Protein AF-A0A2V7GEP5-F1 (afdb_monomer_lite)

Foldseek 3Di:
DDPQLVVLLCLQQPAVPGDRDDDPVCNCVSRVVRVVLVVLVVVLVVVVVVPDDPDDDDPVPDPLVPDDPLVVVLVVLVVVLVVQLVVCVVVVSSNSSSVSVSCSSPVRCPPPNVVD

Secondary structure (DSSP, 8-state):
--HHHHHHHHHHH--TT------SS-HHHHHHHHHHHHHHHHHHHHHHHHH--S-PPPGGGS-GGGS-HHHHHHHHHHHHHHHHHHHHHHTT-HHHHHHHHHHHIIIIIIIIITT-

Radius of gyration: 16.79 Å; chains: 1; bounding box: 32×31×46 Å

Sequence (116 aa):
YGADALRWTLIAGSSLGADVILDPADLETTFAPGRNLANKLWNIGRFILSQLPERVPAIEQLDVAALPLADRWILSRLQRTTVDATAQLEQFRLDEAAKVCYEFVWKELADWYVEA

pLDDT: mean 92.45, std 4.92, range [77.69, 98.69]

Structure (mmCIF, N/CA/C/O backbone):
data_AF-A0A2V7GEP5-F1
#
_entry.id   AF-A0A2V7GEP5-F1
#
loop_
_atom_site.group_PDB
_atom_site.id
_atom_site.type_symbol
_atom_site.label_atom_id
_atom_site.label_alt_id
_atom_site.label_comp_id
_atom_site.label_asym_id
_atom_site.label_entity_id
_atom_site.label_seq_id
_atom_site.pdbx_PDB_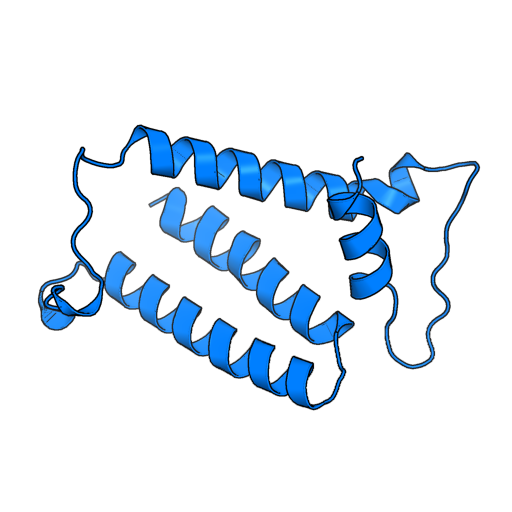ins_code
_atom_site.Cartn_x
_atom_site.Cartn_y
_atom_site.Cartn_z
_atom_site.occupancy
_atom_site.B_iso_or_equiv
_atom_site.auth_seq_id
_atom_site.auth_comp_id
_atom_site.auth_asym_id
_atom_site.auth_atom_id
_atom_site.pdbx_PDB_model_num
ATOM 1 N N . TYR A 1 1 ? 10.457 12.322 -9.202 1.00 78.88 1 TYR A N 1
ATOM 2 C CA . TYR A 1 1 ? 9.842 10.992 -8.995 1.00 78.88 1 TYR A CA 1
ATOM 3 C C . TYR A 1 1 ? 10.402 10.299 -7.757 1.00 78.88 1 TYR A C 1
ATOM 5 O O . TYR A 1 1 ? 9.621 10.023 -6.862 1.00 78.88 1 TYR A O 1
ATOM 13 N N . GLY A 1 2 ? 11.721 10.100 -7.645 1.00 89.06 2 GLY A N 1
ATOM 14 C CA . GLY A 1 2 ? 12.352 9.486 -6.463 1.00 89.06 2 GLY A CA 1
ATOM 15 C C . GLY A 1 2 ? 12.676 8.004 -6.672 1.00 89.06 2 GLY A C 1
ATOM 16 O O . GLY A 1 2 ? 12.185 7.390 -7.619 1.00 89.06 2 GLY A O 1
ATOM 17 N N . ALA A 1 3 ? 13.525 7.439 -5.809 1.00 93.38 3 ALA A N 1
ATOM 18 C CA . ALA A 1 3 ? 13.983 6.054 -5.943 1.00 93.38 3 ALA A CA 1
ATOM 19 C C . ALA A 1 3 ? 12.825 5.045 -5.855 1.00 93.38 3 ALA A C 1
ATOM 21 O O . ALA A 1 3 ? 12.785 4.093 -6.633 1.00 93.38 3 ALA A O 1
ATOM 22 N N . ASP A 1 4 ? 11.849 5.284 -4.977 1.00 93.12 4 ASP A N 1
ATOM 23 C CA . ASP A 1 4 ? 10.683 4.405 -4.833 1.00 93.12 4 ASP A CA 1
ATOM 24 C C . ASP A 1 4 ? 9.775 4.440 -6.062 1.00 93.12 4 ASP A C 1
ATOM 26 O O . ASP A 1 4 ? 9.309 3.396 -6.510 1.00 93.12 4 ASP A O 1
ATOM 30 N N . ALA A 1 5 ? 9.591 5.616 -6.670 1.00 92.12 5 ALA A N 1
ATOM 31 C CA . ALA A 1 5 ? 8.827 5.737 -7.906 1.00 92.12 5 ALA A CA 1
ATOM 32 C C . ALA A 1 5 ? 9.468 4.936 -9.048 1.00 92.12 5 ALA A C 1
ATOM 34 O O . ALA A 1 5 ? 8.761 4.239 -9.772 1.00 92.12 5 ALA A O 1
ATOM 35 N N . LEU A 1 6 ? 10.799 4.989 -9.179 1.00 91.88 6 LEU A N 1
ATOM 36 C CA . LEU A 1 6 ? 11.545 4.179 -10.145 1.00 91.88 6 LEU A CA 1
ATOM 37 C C . LEU A 1 6 ? 11.365 2.680 -9.867 1.00 91.88 6 LEU A C 1
ATOM 39 O O . LEU A 1 6 ? 10.961 1.940 -10.759 1.00 91.88 6 LEU A O 1
ATOM 43 N N . ARG A 1 7 ? 11.628 2.235 -8.631 1.00 93.19 7 ARG A N 1
ATOM 44 C CA . ARG A 1 7 ? 11.526 0.815 -8.248 1.00 93.19 7 ARG A CA 1
ATOM 45 C C . ARG A 1 7 ? 10.130 0.268 -8.491 1.00 93.19 7 ARG A C 1
ATOM 47 O O . ARG A 1 7 ? 9.998 -0.801 -9.076 1.00 93.19 7 ARG A O 1
ATOM 54 N N . TRP A 1 8 ? 9.105 1.003 -8.069 1.00 93.44 8 TRP A N 1
ATOM 55 C CA . TRP A 1 8 ? 7.727 0.582 -8.263 1.00 93.44 8 TRP A CA 1
ATOM 56 C C . TRP A 1 8 ? 7.362 0.519 -9.746 1.00 93.44 8 TRP A C 1
ATOM 58 O O . TRP A 1 8 ? 6.799 -0.479 -10.171 1.00 93.44 8 TRP A O 1
ATOM 68 N N . THR A 1 9 ? 7.738 1.526 -10.541 1.00 91.44 9 THR A N 1
ATOM 69 C CA . THR A 1 9 ? 7.465 1.548 -11.991 1.00 91.44 9 THR A CA 1
ATOM 70 C C . THR A 1 9 ? 8.080 0.338 -12.690 1.00 91.44 9 THR A C 1
ATOM 72 O O . THR A 1 9 ? 7.408 -0.327 -13.472 1.00 91.44 9 THR A O 1
ATOM 75 N N . LEU A 1 10 ? 9.336 0.010 -12.369 1.00 91.44 10 LEU A N 1
ATOM 76 C CA . LEU A 1 10 ? 10.004 -1.162 -12.930 1.00 91.44 10 LEU A CA 1
ATOM 77 C C . LEU A 1 10 ? 9.310 -2.456 -12.507 1.00 91.44 10 LEU A C 1
ATOM 79 O O . LEU A 1 10 ? 9.020 -3.285 -13.358 1.00 91.44 10 LEU A O 1
ATOM 83 N N . ILE A 1 11 ? 9.012 -2.623 -11.216 1.00 92.75 11 ILE A N 1
ATOM 84 C CA . ILE A 1 11 ? 8.366 -3.839 -10.705 1.00 92.75 11 ILE A CA 1
ATOM 85 C C . ILE A 1 11 ? 6.972 -4.019 -11.318 1.00 92.75 11 ILE A C 1
ATOM 87 O O . ILE A 1 11 ? 6.676 -5.086 -11.842 1.00 92.75 11 ILE A O 1
ATOM 91 N N . ALA A 1 12 ? 6.137 -2.980 -11.284 1.00 90.81 12 ALA A N 1
ATOM 92 C CA . ALA A 1 12 ? 4.762 -3.032 -11.773 1.00 90.81 12 ALA A CA 1
ATOM 93 C C . ALA A 1 12 ? 4.675 -3.153 -13.304 1.00 90.81 12 ALA A C 1
ATOM 95 O O . ALA A 1 12 ? 3.699 -3.696 -13.811 1.00 90.81 12 ALA A O 1
ATOM 96 N N . GLY A 1 13 ? 5.677 -2.655 -14.036 1.00 87.00 13 GLY A N 1
ATOM 97 C CA . GLY A 1 13 ? 5.760 -2.777 -15.493 1.00 87.00 13 GLY A CA 1
ATOM 98 C C . GLY A 1 13 ? 6.387 -4.085 -15.988 1.00 87.00 13 GLY A C 1
ATOM 99 O O . GLY A 1 13 ? 6.228 -4.415 -17.159 1.00 87.00 13 GLY A O 1
ATOM 100 N N . SER A 1 14 ? 7.089 -4.834 -15.130 1.00 86.38 14 SER A N 1
ATOM 101 C CA . SER A 1 14 ? 7.835 -6.049 -15.508 1.00 86.38 14 SER A CA 1
ATOM 102 C C . SER A 1 14 ? 6.970 -7.310 -15.482 1.00 86.38 14 SER A C 1
ATOM 104 O O . SER A 1 14 ? 7.340 -8.316 -14.872 1.00 86.38 14 SER A O 1
ATOM 106 N N . SER A 1 15 ? 5.804 -7.275 -16.125 1.00 84.38 15 SER A N 1
ATOM 107 C CA . SER A 1 15 ? 4.994 -8.485 -16.265 1.00 84.38 15 SER A CA 1
ATOM 108 C C . SER A 1 15 ? 5.700 -9.543 -17.110 1.00 84.38 15 SER A C 1
ATOM 110 O O . SER A 1 15 ? 6.490 -9.236 -18.003 1.00 84.38 15 SER A O 1
ATOM 112 N N . LEU A 1 16 ? 5.419 -10.817 -16.825 1.00 78.69 16 LEU A N 1
ATOM 113 C CA . LEU A 1 16 ? 6.055 -11.941 -17.516 1.00 78.69 16 LEU A CA 1
ATOM 114 C C . LEU A 1 16 ? 5.897 -11.830 -19.040 1.00 78.69 16 LEU A C 1
ATOM 116 O O . LEU A 1 16 ? 4.787 -11.896 -19.564 1.00 78.69 16 LEU A O 1
ATOM 120 N N . GLY A 1 17 ? 7.029 -11.710 -19.739 1.00 77.69 17 GLY A N 1
ATOM 121 C CA . GLY A 1 17 ? 7.082 -11.629 -21.201 1.00 77.69 17 GLY A CA 1
ATOM 122 C C . GLY A 1 17 ? 6.768 -10.250 -21.790 1.00 77.69 17 GLY A C 1
ATOM 123 O O . GLY A 1 17 ? 6.671 -10.147 -23.010 1.00 77.69 17 GLY A O 1
ATOM 124 N N . ALA A 1 18 ? 6.612 -9.214 -20.959 1.00 82.88 18 ALA A N 1
ATOM 125 C CA . ALA A 1 18 ? 6.425 -7.836 -21.401 1.00 82.88 18 ALA A CA 1
ATOM 126 C C . ALA A 1 18 ? 7.733 -7.038 -21.309 1.00 82.88 18 ALA A C 1
ATOM 128 O O . ALA A 1 18 ? 8.460 -7.122 -20.317 1.00 82.88 18 ALA A O 1
ATOM 129 N N . ASP A 1 19 ? 8.001 -6.223 -22.329 1.00 83.81 19 ASP A N 1
ATOM 130 C CA . ASP A 1 19 ? 9.076 -5.237 -22.281 1.00 83.81 19 ASP A CA 1
ATOM 131 C C . ASP A 1 19 ? 8.632 -4.018 -21.466 1.00 83.81 19 ASP A C 1
ATOM 133 O O . ASP A 1 19 ? 7.559 -3.450 -21.693 1.00 83.81 19 ASP A O 1
ATOM 137 N N . VAL A 1 20 ? 9.483 -3.573 -20.539 1.00 83.62 20 VAL A N 1
ATOM 138 C CA . VAL A 1 20 ? 9.266 -2.314 -19.820 1.00 83.62 20 VAL A CA 1
ATOM 139 C C . VAL A 1 20 ? 9.690 -1.162 -20.721 1.00 83.62 20 VAL A C 1
ATOM 141 O O . VAL A 1 20 ? 10.880 -0.939 -20.950 1.00 83.62 20 VAL A O 1
ATOM 144 N N . ILE A 1 21 ? 8.716 -0.405 -21.217 1.00 81.62 21 ILE A N 1
ATOM 145 C CA . ILE A 1 21 ? 8.983 0.791 -22.015 1.00 81.62 21 ILE A CA 1
ATOM 146 C C . ILE A 1 21 ? 9.308 1.941 -21.064 1.00 81.62 21 ILE A C 1
ATOM 148 O O . ILE A 1 21 ? 8.444 2.430 -20.338 1.00 81.62 21 ILE A O 1
ATOM 152 N N . LEU A 1 22 ? 10.568 2.368 -21.077 1.00 86.06 22 LEU A N 1
ATOM 153 C CA . LEU A 1 22 ? 11.024 3.576 -20.399 1.00 86.06 22 LEU A CA 1
ATOM 154 C C . LEU A 1 22 ? 11.339 4.614 -21.466 1.00 86.06 22 LEU A C 1
ATOM 156 O O . LEU A 1 22 ? 12.268 4.418 -22.251 1.00 86.06 22 LEU A O 1
ATOM 160 N N . ASP A 1 23 ? 10.582 5.707 -21.490 1.00 87.50 23 ASP A N 1
ATOM 161 C CA . ASP A 1 23 ? 10.863 6.816 -22.391 1.00 87.50 23 ASP A CA 1
ATOM 162 C C . ASP A 1 23 ? 11.735 7.857 -21.664 1.00 87.50 23 ASP A C 1
ATOM 164 O O . ASP A 1 23 ? 11.245 8.568 -20.782 1.00 87.50 23 ASP A O 1
ATOM 168 N N . PRO A 1 24 ? 13.036 7.975 -21.995 1.00 83.50 24 PRO A N 1
ATOM 169 C CA . PRO A 1 24 ? 13.894 8.988 -21.391 1.00 83.50 24 PRO A CA 1
ATOM 170 C C . PRO A 1 24 ? 13.535 10.414 -21.837 1.00 83.50 24 PRO A C 1
ATOM 172 O O . PRO A 1 24 ? 13.935 11.366 -21.166 1.00 83.50 24 PRO A O 1
ATOM 175 N N . ALA A 1 25 ? 12.811 10.574 -22.950 1.00 90.50 25 ALA A N 1
ATOM 176 C CA . ALA A 1 25 ? 12.298 11.859 -23.413 1.00 90.50 25 ALA A CA 1
ATOM 177 C C . ALA A 1 25 ? 10.964 12.230 -22.739 1.00 90.50 25 ALA A C 1
ATOM 179 O O . ALA A 1 25 ? 10.647 13.417 -22.659 1.00 90.50 25 ALA A O 1
ATOM 180 N N . ASP A 1 26 ? 10.234 11.249 -22.195 1.00 89.12 26 ASP A N 1
ATOM 181 C CA . ASP A 1 26 ? 9.002 11.447 -21.425 1.00 89.12 26 ASP A CA 1
ATOM 182 C C . ASP A 1 26 ? 9.048 10.731 -20.063 1.00 89.12 26 ASP A C 1
ATOM 184 O O . ASP A 1 26 ? 8.427 9.692 -19.796 1.00 89.12 26 ASP A O 1
ATOM 188 N N . LEU A 1 27 ? 9.806 11.347 -19.154 1.00 87.69 27 LEU A N 1
ATOM 189 C CA . LEU A 1 27 ? 9.931 10.887 -17.774 1.00 87.69 27 LEU A CA 1
ATOM 190 C C . LEU A 1 27 ? 8.616 11.017 -16.989 1.00 87.69 27 LEU A C 1
ATOM 192 O O . LEU A 1 27 ? 8.434 10.290 -16.010 1.00 87.69 27 LEU A O 1
ATOM 196 N N . GLU A 1 28 ? 7.710 11.919 -17.387 1.00 88.56 28 GLU A N 1
ATOM 197 C CA . GLU A 1 28 ? 6.436 12.086 -16.684 1.00 88.56 28 GLU A CA 1
ATOM 198 C C . GLU A 1 28 ? 5.534 10.896 -16.954 1.00 88.56 28 GLU A C 1
ATOM 200 O O . GLU A 1 28 ? 5.119 10.250 -15.997 1.00 88.56 28 GLU A O 1
ATOM 205 N N . THR A 1 29 ? 5.311 10.529 -18.215 1.00 86.31 29 THR A N 1
ATOM 206 C CA . THR A 1 29 ? 4.523 9.331 -18.540 1.00 86.31 29 THR A CA 1
ATOM 207 C C . THR A 1 29 ? 5.143 8.080 -17.922 1.00 86.31 29 THR A C 1
ATOM 209 O O . THR A 1 29 ? 4.433 7.271 -17.323 1.00 86.31 29 THR A O 1
ATOM 212 N N . THR A 1 30 ? 6.473 7.961 -17.983 1.00 87.69 30 THR A N 1
ATOM 213 C CA . THR A 1 30 ? 7.192 6.794 -17.461 1.00 87.69 30 THR A CA 1
ATOM 214 C C . THR A 1 30 ? 7.048 6.652 -15.941 1.00 87.69 30 THR A C 1
ATOM 216 O O . THR A 1 30 ? 6.735 5.571 -15.451 1.00 87.69 30 THR A O 1
ATOM 219 N N . PHE A 1 31 ? 7.256 7.721 -15.164 1.00 91.62 31 PHE A N 1
ATOM 220 C CA . PHE A 1 31 ? 7.396 7.621 -13.703 1.00 91.62 31 PHE A CA 1
ATOM 221 C C . PHE A 1 31 ? 6.246 8.238 -12.894 1.00 91.62 31 PHE A C 1
ATOM 223 O O . PHE A 1 31 ? 6.242 8.122 -11.659 1.00 91.62 31 PHE A O 1
ATOM 230 N N . ALA A 1 32 ? 5.263 8.882 -13.536 1.00 90.75 32 ALA A N 1
ATOM 231 C CA . ALA A 1 32 ? 4.077 9.408 -12.858 1.00 90.75 32 ALA A CA 1
ATOM 232 C C . ALA A 1 32 ? 3.329 8.341 -12.047 1.00 90.75 32 ALA A C 1
ATOM 234 O O . ALA A 1 32 ? 2.982 8.649 -10.906 1.00 90.75 32 ALA A O 1
ATOM 235 N N . PRO A 1 33 ? 3.125 7.098 -12.531 1.00 89.50 33 PRO A N 1
ATOM 236 C CA . PRO A 1 33 ? 2.443 6.067 -11.751 1.00 89.50 33 PRO A CA 1
ATOM 237 C C . PRO A 1 33 ? 3.110 5.801 -10.392 1.00 89.50 33 PRO A C 1
ATOM 239 O O . PRO A 1 33 ? 2.465 5.926 -9.347 1.00 89.50 33 PRO A O 1
ATOM 242 N N . GLY A 1 34 ? 4.425 5.547 -10.383 1.00 92.88 34 GLY A N 1
ATOM 243 C CA . GLY A 1 34 ? 5.180 5.315 -9.149 1.00 92.88 34 GLY A CA 1
ATOM 244 C C . GLY A 1 34 ? 5.229 6.543 -8.235 1.00 92.88 34 GLY A C 1
ATOM 245 O O . GLY A 1 34 ? 5.073 6.419 -7.020 1.00 92.88 34 GLY A O 1
ATOM 246 N N . ARG A 1 35 ? 5.382 7.749 -8.802 1.00 94.81 35 ARG A N 1
ATOM 247 C CA . ARG A 1 35 ? 5.338 9.007 -8.033 1.00 94.81 35 ARG A CA 1
ATOM 248 C C . ARG A 1 35 ? 3.972 9.219 -7.386 1.00 94.81 35 ARG A C 1
ATOM 250 O O . ARG A 1 35 ? 3.906 9.633 -6.232 1.00 94.81 35 ARG A O 1
ATOM 257 N N . ASN A 1 36 ? 2.892 8.962 -8.118 1.00 93.94 36 ASN A N 1
ATOM 258 C CA . ASN A 1 36 ? 1.531 9.141 -7.626 1.00 93.94 36 ASN A CA 1
ATOM 259 C C . ASN A 1 36 ? 1.233 8.178 -6.475 1.00 93.94 36 ASN A C 1
ATOM 261 O O . ASN A 1 36 ? 0.670 8.614 -5.473 1.00 93.94 36 ASN A O 1
ATOM 265 N N . LEU A 1 37 ? 1.673 6.918 -6.567 1.00 94.12 37 LEU A N 1
ATOM 266 C CA . LEU A 1 37 ? 1.569 5.974 -5.453 1.00 94.12 37 LEU A CA 1
ATOM 267 C C . LEU A 1 37 ? 2.358 6.445 -4.227 1.00 94.12 37 LEU A C 1
ATOM 269 O O . LEU A 1 37 ? 1.797 6.499 -3.134 1.00 94.12 37 LEU A O 1
ATOM 273 N N . ALA A 1 38 ? 3.627 6.827 -4.398 1.00 94.88 38 ALA A N 1
ATOM 274 C CA . ALA A 1 38 ? 4.453 7.313 -3.293 1.00 94.88 38 ALA A CA 1
ATOM 275 C C . ALA A 1 38 ? 3.817 8.534 -2.603 1.00 94.88 38 ALA A C 1
ATOM 277 O O . ALA A 1 38 ? 3.722 8.584 -1.377 1.00 94.88 38 ALA A O 1
ATOM 278 N N . ASN A 1 39 ? 3.296 9.481 -3.389 1.00 95.38 39 ASN A N 1
ATOM 279 C CA . ASN A 1 39 ? 2.576 10.643 -2.870 1.00 95.38 39 ASN A CA 1
ATOM 280 C C . ASN A 1 39 ? 1.285 10.251 -2.133 1.00 95.38 39 ASN A C 1
ATOM 282 O O . ASN A 1 39 ? 0.997 10.808 -1.075 1.00 95.38 39 ASN A O 1
ATOM 286 N N . LYS A 1 40 ? 0.504 9.299 -2.663 1.00 95.19 40 LYS A N 1
ATOM 287 C CA . LYS A 1 40 ? -0.731 8.813 -2.024 1.00 95.19 40 LYS A CA 1
ATOM 288 C C . LYS A 1 40 ? -0.421 8.167 -0.668 1.00 95.19 40 LYS A C 1
ATOM 290 O O . LYS A 1 40 ? -1.063 8.519 0.317 1.00 95.19 40 LYS A O 1
ATOM 295 N N . LEU A 1 41 ? 0.604 7.314 -0.596 1.00 96.00 41 LEU A N 1
ATOM 296 C CA . LEU A 1 41 ? 1.074 6.710 0.657 1.00 96.00 41 LEU A CA 1
ATOM 297 C C . LEU A 1 41 ? 1.549 7.763 1.661 1.00 96.00 41 LEU A C 1
ATOM 299 O O . LEU A 1 41 ? 1.192 7.690 2.834 1.00 96.00 41 LEU A O 1
ATOM 303 N N . TRP A 1 42 ? 2.304 8.766 1.205 1.00 96.00 42 TRP A N 1
ATOM 304 C CA . TRP A 1 42 ? 2.748 9.860 2.067 1.00 96.00 42 TRP A CA 1
ATOM 305 C C . TRP A 1 42 ? 1.568 10.656 2.637 1.00 96.00 42 TRP A C 1
ATOM 307 O O . TRP A 1 42 ? 1.543 10.930 3.834 1.00 96.00 42 TRP A O 1
ATOM 317 N N . ASN A 1 43 ? 0.566 10.977 1.812 1.00 95.44 43 ASN A N 1
ATOM 318 C CA . ASN A 1 43 ? -0.636 11.689 2.252 1.00 95.44 43 ASN A CA 1
ATOM 319 C C . ASN A 1 43 ? -1.435 10.882 3.288 1.00 95.44 43 ASN A C 1
ATOM 321 O O . ASN A 1 43 ? -1.792 11.430 4.330 1.00 95.44 43 ASN A O 1
ATOM 325 N N . ILE A 1 44 ? -1.670 9.588 3.033 1.00 95.88 44 ILE A N 1
ATOM 326 C CA . ILE A 1 44 ? -2.372 8.69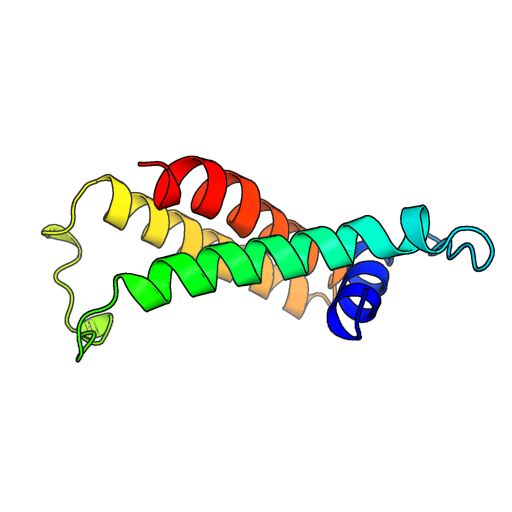1 3.967 1.00 95.88 44 ILE A CA 1
ATOM 327 C C . ILE A 1 44 ? -1.594 8.579 5.280 1.00 95.88 44 ILE A C 1
ATOM 329 O O . ILE A 1 44 ? -2.152 8.800 6.352 1.00 95.88 44 ILE A O 1
ATOM 333 N N . GLY A 1 45 ? -0.293 8.287 5.205 1.00 95.19 45 GLY A N 1
ATOM 334 C CA . GLY A 1 45 ? 0.558 8.145 6.383 1.00 95.19 45 GLY A CA 1
ATOM 335 C C . GLY A 1 45 ? 0.598 9.424 7.212 1.00 95.19 45 GLY A C 1
ATOM 336 O O . GLY A 1 45 ? 0.414 9.377 8.424 1.00 95.19 45 GLY A O 1
ATOM 337 N N . ARG A 1 46 ? 0.753 10.586 6.569 1.00 96.25 46 ARG A N 1
ATOM 338 C CA . ARG A 1 46 ? 0.707 11.890 7.241 1.00 96.25 46 ARG A CA 1
ATOM 339 C C . ARG A 1 46 ? -0.626 12.122 7.952 1.00 96.25 46 ARG A C 1
ATOM 341 O O . ARG A 1 46 ? -0.616 12.598 9.085 1.00 96.25 46 ARG A O 1
ATOM 348 N N . PHE A 1 47 ? -1.744 11.811 7.296 1.00 94.69 47 PHE A N 1
ATOM 349 C CA . PHE A 1 47 ? -3.072 11.938 7.890 1.00 94.69 47 PHE A CA 1
ATOM 350 C C . PHE A 1 47 ? -3.204 11.050 9.130 1.00 94.69 47 PHE A C 1
ATOM 352 O O . PHE A 1 47 ? -3.474 11.573 10.208 1.00 94.69 47 PHE A O 1
ATOM 359 N N . ILE A 1 48 ? -2.903 9.753 9.014 1.00 93.00 48 ILE A N 1
ATOM 360 C CA . ILE A 1 48 ? -2.991 8.803 10.132 1.00 93.00 48 ILE A CA 1
ATOM 361 C C . ILE A 1 48 ? -2.096 9.255 11.287 1.00 93.00 48 ILE A C 1
ATOM 363 O O . ILE A 1 48 ? -2.577 9.407 12.404 1.00 93.00 48 ILE A O 1
ATOM 367 N N . LEU A 1 49 ? -0.818 9.545 11.016 1.00 92.94 49 LEU A N 1
ATOM 368 C CA . LEU A 1 49 ? 0.147 9.966 12.037 1.00 92.94 49 LEU A CA 1
ATOM 369 C C . LEU A 1 49 ? -0.294 11.231 12.785 1.00 92.94 49 LEU A C 1
ATOM 371 O O . LEU A 1 49 ? 0.009 11.360 13.965 1.00 92.94 49 LEU A O 1
ATOM 375 N N . SER A 1 50 ? -1.018 12.149 12.133 1.00 94.06 50 SER A N 1
ATOM 376 C CA . SER A 1 50 ? -1.550 13.349 12.798 1.00 94.06 50 SER A CA 1
ATOM 377 C C . SER A 1 50 ? -2.712 13.080 13.757 1.00 94.06 50 SER A C 1
ATOM 379 O O . SER A 1 50 ? -2.994 13.923 14.604 1.00 94.06 50 SER A O 1
ATOM 381 N N . GLN A 1 51 ? -3.370 11.927 13.625 1.00 92.00 51 GLN A N 1
ATOM 382 C CA . GLN A 1 51 ? -4.512 11.513 14.444 1.00 92.00 51 GLN A CA 1
ATOM 383 C C . GLN A 1 51 ? -4.120 10.507 15.535 1.00 92.00 51 GLN A C 1
ATOM 385 O O . GLN A 1 51 ? -4.938 10.188 16.398 1.00 92.00 51 GLN A O 1
ATOM 390 N N . LEU A 1 52 ? -2.894 9.970 15.500 1.00 90.38 52 LEU A N 1
ATOM 391 C CA . LEU A 1 52 ? -2.490 8.938 16.447 1.00 90.38 52 LEU A CA 1
ATOM 392 C C . LEU A 1 52 ? -2.348 9.501 17.871 1.00 90.38 52 LEU A C 1
ATOM 394 O O . LEU A 1 52 ? -1.759 10.568 18.065 1.00 90.38 52 LEU A O 1
ATOM 398 N N . PRO A 1 53 ? -2.817 8.758 18.887 1.00 90.81 53 PRO A N 1
ATOM 399 C CA . PRO A 1 53 ? -2.498 9.059 20.275 1.00 90.81 53 PRO A CA 1
ATOM 400 C C . PRO A 1 53 ? -1.007 8.819 20.555 1.00 90.81 53 PRO A C 1
ATOM 402 O O . PRO A 1 53 ? -0.321 8.108 19.821 1.00 90.81 53 PRO A O 1
ATOM 405 N N . GLU A 1 54 ? -0.514 9.342 21.681 1.00 89.62 54 GLU A N 1
ATOM 406 C CA . GLU A 1 54 ? 0.881 9.165 22.123 1.00 89.62 54 GLU A CA 1
ATOM 407 C C . GLU A 1 54 ? 1.292 7.684 22.239 1.00 89.62 54 GLU A C 1
ATOM 409 O O . GLU A 1 54 ? 2.460 7.334 22.071 1.00 89.62 54 GLU A O 1
ATOM 414 N N . ARG A 1 55 ? 0.327 6.792 22.504 1.00 88.38 55 ARG A N 1
ATOM 415 C CA . ARG A 1 55 ? 0.529 5.341 22.527 1.00 88.38 55 ARG A CA 1
ATOM 416 C C . ARG A 1 55 ? -0.556 4.630 21.742 1.00 88.38 55 ARG A C 1
ATOM 418 O O . ARG A 1 55 ? -1.736 4.752 22.062 1.00 88.38 55 ARG A O 1
ATOM 425 N N . VAL A 1 56 ? -0.129 3.830 20.773 1.00 88.06 56 VAL A N 1
ATOM 426 C CA . VAL A 1 56 ? -0.994 2.933 20.008 1.00 88.06 56 VAL A CA 1
ATOM 427 C C . VAL A 1 56 ? -0.861 1.526 20.600 1.00 88.06 56 VAL A C 1
ATOM 429 O O . VAL A 1 56 ? 0.266 1.034 20.704 1.00 88.06 56 VAL A O 1
ATOM 432 N N . PRO A 1 57 ? -1.961 0.887 21.040 1.00 87.19 57 PRO A N 1
ATOM 433 C CA . PRO A 1 57 ? -1.916 -0.484 21.534 1.00 87.19 57 PRO A CA 1
ATOM 434 C C . PRO A 1 57 ? -1.507 -1.449 20.418 1.00 87.19 57 PRO A C 1
ATOM 436 O O . PRO A 1 57 ? -1.764 -1.206 19.238 1.00 87.19 57 PRO A O 1
ATOM 439 N N . ALA A 1 58 ? -0.868 -2.553 20.799 1.00 87.75 58 ALA A N 1
ATOM 440 C CA . ALA A 1 58 ? -0.515 -3.597 19.845 1.00 87.75 58 ALA A CA 1
ATOM 441 C C . ALA A 1 58 ? -1.787 -4.282 19.315 1.00 87.75 58 ALA A C 1
ATOM 443 O O . ALA A 1 58 ? -2.794 -4.353 20.023 1.00 87.75 58 ALA A O 1
ATOM 444 N N . ILE A 1 59 ? -1.754 -4.796 18.083 1.00 83.88 59 ILE A N 1
ATOM 445 C CA . ILE A 1 59 ? -2.945 -5.374 17.440 1.00 83.88 59 ILE A CA 1
ATOM 446 C C . ILE A 1 59 ? -3.492 -6.579 18.222 1.00 83.88 59 ILE A C 1
ATOM 448 O O . ILE A 1 59 ? -4.698 -6.790 18.275 1.00 83.88 59 ILE A O 1
ATOM 452 N N . GLU A 1 60 ? -2.618 -7.317 18.910 1.00 87.44 60 GLU A N 1
ATOM 453 C CA . GLU A 1 60 ? -2.951 -8.472 19.751 1.00 87.44 60 GLU A CA 1
ATOM 454 C C . GLU A 1 60 ? -3.728 -8.086 21.017 1.00 87.44 60 GLU A C 1
ATOM 456 O O . GLU A 1 60 ? -4.322 -8.942 21.668 1.00 87.44 60 GLU A O 1
ATOM 461 N N . GLN A 1 61 ? -3.710 -6.803 21.386 1.00 89.31 61 GLN A N 1
ATOM 462 C CA . GLN A 1 61 ? -4.439 -6.261 22.532 1.00 89.31 61 GLN A CA 1
ATOM 463 C C . GLN A 1 61 ? -5.840 -5.773 22.144 1.00 89.31 61 GLN A C 1
ATOM 465 O O . GLN A 1 61 ? -6.611 -5.382 23.021 1.00 89.31 61 GLN A O 1
ATOM 470 N N . LEU A 1 62 ? -6.171 -5.764 20.849 1.00 88.56 62 LEU A N 1
ATOM 471 C CA . LEU A 1 62 ? -7.472 -5.329 20.363 1.00 88.56 62 LEU A CA 1
ATOM 472 C C . LEU A 1 62 ? -8.495 -6.458 20.490 1.00 88.56 62 LEU A C 1
ATOM 474 O O . LEU A 1 62 ? -8.304 -7.558 19.974 1.00 88.56 62 LEU A O 1
ATOM 478 N N . ASP A 1 63 ? -9.636 -6.154 21.107 1.00 92.00 63 ASP A N 1
ATOM 479 C CA . ASP A 1 63 ? -10.823 -6.992 20.972 1.00 92.00 63 ASP A CA 1
ATOM 480 C C . ASP A 1 63 ? -11.472 -6.723 19.609 1.00 92.00 63 ASP A C 1
ATOM 482 O O . ASP A 1 63 ? -12.274 -5.803 19.439 1.00 92.00 63 ASP A O 1
ATOM 486 N N . VAL A 1 64 ? -11.107 -7.541 18.620 1.00 88.31 64 VAL A N 1
ATOM 487 C CA . VAL A 1 64 ? -11.610 -7.425 17.244 1.00 88.31 64 VAL A CA 1
ATOM 488 C C . VAL A 1 64 ? -13.139 -7.503 17.190 1.00 88.31 64 VAL A C 1
ATOM 490 O O . VAL A 1 64 ? -13.748 -6.881 16.319 1.00 88.31 64 VAL A O 1
ATOM 493 N N . ALA A 1 65 ? -13.791 -8.225 18.108 1.00 89.31 65 ALA A N 1
ATOM 494 C CA . ALA A 1 65 ? -15.249 -8.337 18.115 1.00 89.31 65 ALA A CA 1
ATOM 495 C C . ALA A 1 65 ? -15.928 -7.016 18.511 1.00 89.31 65 ALA A C 1
ATOM 497 O O . ALA A 1 65 ? -17.009 -6.717 17.994 1.00 89.31 65 ALA A O 1
ATOM 498 N N . ALA A 1 66 ? -15.271 -6.227 19.365 1.00 94.19 66 ALA A N 1
ATOM 499 C CA . ALA A 1 66 ? -15.739 -4.927 19.834 1.00 94.19 66 ALA A CA 1
ATOM 500 C C . ALA A 1 66 ? -15.475 -3.777 18.844 1.00 94.19 66 ALA A C 1
ATOM 502 O O . ALA A 1 66 ? -16.007 -2.681 19.032 1.00 94.19 66 ALA A O 1
ATOM 503 N N . LEU A 1 67 ? -14.685 -4.004 17.789 1.00 93.19 67 LEU A N 1
ATOM 504 C CA . LEU A 1 67 ? -14.391 -2.979 16.791 1.00 93.19 67 LEU A CA 1
ATOM 505 C C . LEU A 1 67 ? -15.625 -2.625 15.929 1.00 93.19 67 LEU A C 1
ATOM 507 O O . LEU A 1 67 ? -16.432 -3.506 15.595 1.00 93.19 67 LEU A O 1
ATOM 511 N N . PRO A 1 68 ? -15.749 -1.355 15.496 1.00 94.81 68 PRO A N 1
ATOM 512 C CA . PRO A 1 68 ? -16.696 -0.933 14.469 1.00 94.81 68 PRO A CA 1
ATOM 513 C C . PRO A 1 68 ? -16.647 -1.804 13.209 1.00 94.81 68 PRO A C 1
ATOM 515 O O . PRO A 1 68 ? -15.634 -2.417 12.870 1.00 94.81 68 PRO A O 1
ATOM 518 N N . LEU A 1 69 ? -17.755 -1.837 12.460 1.00 95.25 69 LEU A N 1
ATOM 519 C CA . LEU A 1 69 ? -17.836 -2.633 11.232 1.00 95.25 69 LEU A CA 1
ATOM 520 C C . LEU A 1 69 ? -16.749 -2.254 10.214 1.00 95.25 69 LEU A C 1
ATOM 522 O O . LEU A 1 69 ? -16.151 -3.159 9.638 1.00 95.25 69 LEU A O 1
ATOM 526 N N . ALA A 1 70 ? -16.486 -0.956 10.027 1.00 95.56 70 ALA A N 1
ATOM 527 C CA . ALA A 1 70 ? -15.466 -0.459 9.103 1.00 95.56 70 ALA A CA 1
ATOM 528 C C . ALA A 1 70 ? -14.059 -0.961 9.473 1.00 95.56 70 ALA A C 1
ATOM 530 O O . ALA A 1 70 ? -13.339 -1.459 8.611 1.00 95.56 70 ALA A O 1
ATOM 531 N N . ASP A 1 71 ? -13.711 -0.933 10.760 1.00 94.00 71 ASP A N 1
ATOM 532 C CA . ASP A 1 71 ? -12.409 -1.382 11.267 1.00 94.00 71 ASP A CA 1
ATOM 533 C C . ASP A 1 71 ? -12.218 -2.891 11.077 1.00 94.00 71 ASP A C 1
ATOM 535 O O . ASP A 1 71 ? -11.192 -3.357 10.581 1.00 94.00 71 ASP A O 1
ATOM 539 N N . ARG A 1 72 ? -13.246 -3.685 11.399 1.00 94.88 72 ARG A N 1
ATOM 540 C CA . ARG A 1 72 ? -13.213 -5.138 11.155 1.00 94.88 72 ARG A CA 1
ATOM 541 C C . ARG A 1 72 ? -13.108 -5.453 9.667 1.00 94.88 72 ARG A C 1
ATOM 543 O O . ARG A 1 72 ? -12.413 -6.393 9.280 1.00 94.88 72 ARG A O 1
ATOM 550 N N . TRP A 1 73 ? -13.799 -4.675 8.837 1.00 96.25 73 TRP A N 1
ATOM 551 C CA . TRP A 1 73 ? -13.759 -4.820 7.391 1.00 96.25 73 TRP A CA 1
ATOM 552 C C . TRP A 1 73 ? -12.358 -4.537 6.844 1.00 96.25 73 TRP A C 1
ATOM 554 O O . TRP A 1 73 ? -11.805 -5.418 6.186 1.00 96.25 73 TRP A O 1
ATOM 564 N N . ILE A 1 74 ? -11.735 -3.396 7.163 1.00 96.25 74 ILE A N 1
ATOM 565 C CA . ILE A 1 74 ? -10.408 -3.069 6.617 1.00 96.25 74 ILE A CA 1
ATOM 566 C C . ILE A 1 74 ? -9.339 -4.064 7.081 1.00 96.25 74 ILE A C 1
ATOM 568 O O . ILE A 1 74 ? -8.489 -4.451 6.281 1.00 96.25 74 ILE A O 1
ATOM 572 N N . LEU A 1 75 ? -9.419 -4.562 8.323 1.00 94.81 75 LEU A N 1
ATOM 573 C CA . LEU A 1 75 ? -8.525 -5.613 8.822 1.00 94.81 75 LEU A CA 1
ATOM 574 C C . LEU A 1 75 ? -8.699 -6.921 8.039 1.00 94.81 75 LEU A C 1
ATOM 576 O O . LEU A 1 75 ? -7.716 -7.565 7.674 1.00 94.81 75 LEU A O 1
ATOM 580 N N . SER A 1 76 ? -9.941 -7.295 7.716 1.00 95.75 76 SER A N 1
ATOM 581 C CA . SER A 1 76 ? -10.221 -8.456 6.865 1.00 95.75 76 SER A CA 1
ATOM 582 C C . SER A 1 76 ? -9.666 -8.278 5.447 1.00 95.75 76 SER A C 1
ATOM 584 O O . SER A 1 76 ? -9.053 -9.206 4.908 1.00 95.75 76 SER A O 1
ATOM 586 N N . ARG A 1 77 ? -9.828 -7.088 4.849 1.00 97.94 77 ARG A N 1
ATOM 587 C CA . ARG A 1 77 ? -9.262 -6.764 3.529 1.00 97.94 77 ARG A CA 1
ATOM 588 C C . ARG A 1 77 ? -7.737 -6.812 3.559 1.00 97.94 77 ARG A C 1
ATOM 590 O O . ARG A 1 77 ? -7.153 -7.461 2.700 1.00 97.94 77 ARG A O 1
ATOM 597 N N . LEU A 1 78 ? -7.106 -6.228 4.579 1.00 97.38 78 LEU A N 1
ATOM 598 C CA . LEU A 1 78 ? -5.653 -6.248 4.762 1.00 97.38 78 LEU A CA 1
ATOM 599 C C . LEU A 1 78 ? -5.110 -7.675 4.881 1.00 97.38 78 LEU A C 1
ATOM 601 O O . LEU A 1 78 ? -4.114 -8.007 4.236 1.00 97.38 78 LEU A O 1
ATOM 605 N N . GLN A 1 79 ? -5.771 -8.535 5.662 1.00 97.19 79 GLN A N 1
ATOM 606 C CA . GLN A 1 79 ? -5.358 -9.931 5.800 1.00 97.19 79 GLN A CA 1
ATOM 607 C C . GLN A 1 79 ? -5.419 -10.665 4.457 1.00 97.19 79 GLN A C 1
ATOM 609 O O . GLN A 1 79 ? -4.495 -11.402 4.114 1.00 97.19 79 GLN A O 1
ATOM 614 N N . ARG A 1 80 ? -6.478 -10.441 3.671 1.00 98.31 80 ARG A N 1
ATOM 615 C CA . ARG A 1 80 ? -6.600 -11.033 2.335 1.00 98.31 80 ARG A CA 1
ATOM 616 C C . ARG A 1 80 ? -5.518 -10.524 1.384 1.00 98.31 80 ARG A C 1
ATOM 618 O O . ARG A 1 80 ? -4.847 -11.340 0.765 1.00 98.31 80 ARG A O 1
ATOM 625 N N . THR A 1 81 ? -5.290 -9.212 1.343 1.00 98.50 81 THR A N 1
ATOM 626 C CA . THR A 1 81 ? -4.204 -8.597 0.565 1.00 98.50 81 THR A CA 1
ATOM 627 C C . THR A 1 81 ? -2.847 -9.180 0.945 1.00 98.50 81 THR A C 1
ATOM 629 O O . THR A 1 81 ? -2.040 -9.456 0.066 1.00 98.50 81 THR A O 1
ATOM 632 N N . THR A 1 82 ? -2.598 -9.400 2.239 1.00 98.44 82 THR A N 1
ATOM 633 C CA . THR A 1 82 ? -1.341 -9.982 2.731 1.00 98.44 82 THR A CA 1
ATOM 634 C C . THR A 1 82 ? -1.149 -11.394 2.191 1.00 98.44 82 THR A C 1
ATOM 636 O O . THR A 1 82 ? -0.109 -11.680 1.610 1.00 98.44 82 THR A O 1
ATOM 639 N N . VAL A 1 83 ? -2.162 -12.257 2.320 1.00 98.69 83 VAL A N 1
ATOM 640 C CA . VAL A 1 83 ? -2.117 -13.631 1.792 1.00 98.69 83 VAL A CA 1
ATOM 641 C C . VAL A 1 83 ? -1.896 -13.633 0.278 1.00 98.69 83 VAL A C 1
ATOM 643 O O . VAL A 1 83 ? -1.014 -14.340 -0.211 1.00 98.69 83 VAL A O 1
ATOM 646 N N . ASP A 1 84 ? -2.654 -12.815 -0.453 1.00 98.50 84 ASP A N 1
ATOM 647 C CA . ASP A 1 84 ? -2.586 -12.755 -1.912 1.00 98.50 84 ASP A CA 1
ATOM 648 C C . ASP A 1 84 ? -1.215 -12.232 -2.380 1.00 98.50 84 ASP A C 1
ATOM 650 O O . ASP A 1 84 ? -0.580 -12.847 -3.236 1.00 98.50 84 ASP A O 1
ATOM 654 N N . ALA A 1 85 ? -0.706 -11.150 -1.781 1.00 98.44 85 ALA A N 1
ATOM 655 C CA . ALA A 1 85 ? 0.609 -10.599 -2.100 1.00 98.44 85 ALA A CA 1
ATOM 656 C C . ALA A 1 85 ? 1.741 -11.579 -1.759 1.00 98.44 85 ALA A C 1
ATOM 658 O O . ALA A 1 85 ? 2.647 -11.762 -2.571 1.00 98.44 85 ALA A O 1
ATOM 659 N N . THR A 1 86 ? 1.682 -12.253 -0.604 1.00 98.69 86 THR A N 1
ATOM 660 C CA . THR A 1 86 ? 2.660 -13.284 -0.229 1.00 98.69 86 THR A CA 1
ATOM 661 C C . THR A 1 86 ? 2.693 -14.412 -1.257 1.00 98.69 86 THR A C 1
ATOM 663 O O . THR A 1 86 ? 3.775 -14.758 -1.725 1.00 98.69 86 THR A O 1
ATOM 666 N N . ALA A 1 87 ? 1.536 -14.922 -1.687 1.00 98.50 87 ALA A N 1
ATOM 667 C CA . ALA A 1 87 ? 1.471 -15.990 -2.684 1.00 98.50 87 ALA A C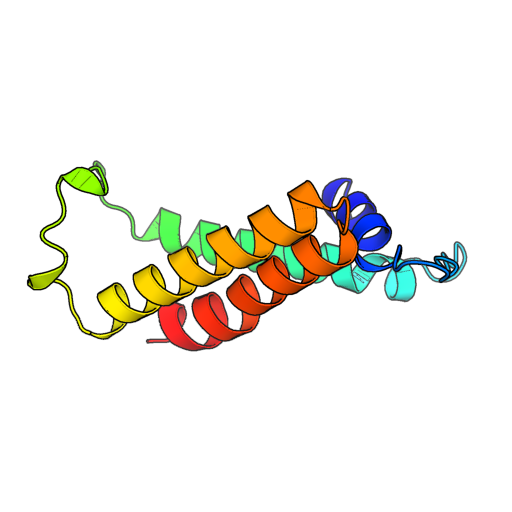A 1
ATOM 668 C C . ALA A 1 87 ? 2.087 -15.585 -4.039 1.00 98.50 87 ALA A C 1
ATOM 670 O O . ALA A 1 87 ? 2.710 -16.416 -4.705 1.00 98.50 87 ALA A O 1
ATOM 671 N N . GLN A 1 88 ? 1.941 -14.318 -4.450 1.00 97.88 88 GLN A N 1
ATOM 672 C CA . GLN A 1 88 ? 2.596 -13.799 -5.657 1.00 97.88 88 GLN A CA 1
ATOM 673 C C . GLN A 1 88 ? 4.112 -13.662 -5.470 1.00 97.88 88 GLN A C 1
ATOM 675 O O . GLN A 1 88 ? 4.884 -14.044 -6.352 1.00 97.88 88 GLN A O 1
ATOM 680 N N . LEU A 1 89 ? 4.556 -13.170 -4.309 1.00 97.56 89 LEU A N 1
ATOM 681 C CA . LEU A 1 89 ? 5.978 -13.047 -3.983 1.00 97.56 89 LEU A CA 1
ATOM 682 C C . LEU A 1 89 ? 6.685 -14.410 -3.951 1.00 97.56 89 LEU A C 1
ATOM 684 O O . LEU A 1 89 ? 7.780 -14.526 -4.496 1.00 97.56 89 LEU A O 1
ATOM 688 N N . GLU A 1 90 ? 6.056 -15.446 -3.391 1.00 98.31 90 GLU A N 1
ATOM 689 C CA . GLU A 1 90 ? 6.585 -16.823 -3.371 1.00 98.31 90 GLU A CA 1
ATOM 690 C C . GLU A 1 90 ? 6.783 -17.407 -4.778 1.00 98.31 90 GLU A C 1
ATOM 692 O O . GLU A 1 90 ? 7.666 -18.234 -4.999 1.00 98.31 90 GLU A O 1
ATOM 697 N N . GLN A 1 91 ? 5.995 -16.940 -5.749 1.00 96.69 91 GLN A N 1
ATOM 698 C CA . GLN A 1 91 ? 6.094 -17.319 -7.160 1.00 96.69 91 GLN A CA 1
ATOM 699 C C . GLN A 1 91 ? 6.981 -16.368 -7.977 1.00 96.69 91 GLN A C 1
ATOM 701 O O . GLN A 1 91 ? 7.019 -16.471 -9.203 1.00 96.69 91 GLN A O 1
ATOM 706 N N . PHE A 1 92 ? 7.672 -15.423 -7.327 1.00 94.31 92 PHE A N 1
ATOM 707 C CA . PHE A 1 92 ? 8.449 -14.356 -7.969 1.00 94.31 92 PHE A CA 1
ATOM 708 C C . PHE A 1 92 ? 7.630 -13.474 -8.934 1.00 94.31 92 PHE A C 1
ATOM 710 O O . PHE A 1 92 ? 8.188 -12.789 -9.792 1.00 94.31 92 PHE A O 1
ATOM 717 N N . ARG A 1 93 ? 6.302 -13.433 -8.771 1.00 95.00 93 ARG A N 1
ATOM 718 C CA . ARG A 1 93 ? 5.372 -12.563 -9.508 1.00 95.00 93 ARG A CA 1
ATOM 719 C C . ARG A 1 93 ? 5.309 -11.185 -8.849 1.00 95.00 93 ARG A C 1
ATOM 721 O O . ARG A 1 93 ? 4.317 -10.808 -8.228 1.00 95.00 93 ARG A O 1
ATOM 728 N N . LEU A 1 94 ? 6.421 -10.450 -8.916 1.00 94.69 94 LEU A N 1
ATOM 729 C CA . LEU A 1 94 ? 6.567 -9.156 -8.234 1.00 94.69 94 LEU A CA 1
ATOM 730 C C . LEU A 1 94 ? 5.604 -8.088 -8.777 1.00 94.69 94 LEU A C 1
ATOM 732 O O . LEU A 1 94 ? 5.142 -7.240 -8.016 1.00 94.69 94 LEU A O 1
ATOM 736 N N . ASP A 1 95 ? 5.296 -8.148 -10.070 1.00 95.12 95 ASP A N 1
ATOM 737 C CA . ASP A 1 95 ? 4.327 -7.291 -10.750 1.00 95.12 95 ASP A CA 1
ATOM 738 C C . ASP A 1 95 ? 2.916 -7.466 -10.167 1.00 95.12 95 ASP A C 1
ATOM 740 O O . ASP A 1 95 ? 2.272 -6.492 -9.769 1.00 95.12 95 ASP A O 1
ATOM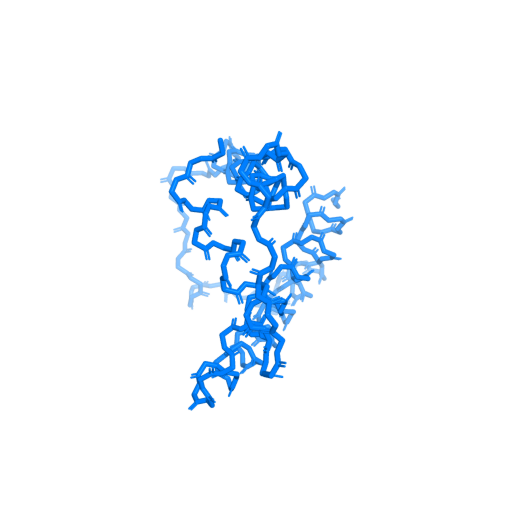 744 N N . GLU A 1 96 ? 2.470 -8.715 -10.016 1.00 96.69 96 GLU A N 1
ATOM 745 C CA . GLU A 1 96 ? 1.165 -9.035 -9.429 1.00 96.69 96 GLU A CA 1
ATOM 746 C C . GLU A 1 96 ? 1.120 -8.687 -7.938 1.00 96.69 96 GLU A C 1
ATOM 748 O O . GLU A 1 96 ? 0.132 -8.123 -7.467 1.00 96.69 96 GLU A O 1
ATOM 753 N N . ALA A 1 97 ? 2.202 -8.938 -7.191 1.00 97.12 97 ALA A N 1
ATOM 754 C CA . ALA A 1 97 ? 2.300 -8.513 -5.795 1.00 97.12 97 ALA A CA 1
ATOM 755 C C . ALA A 1 97 ? 2.169 -6.983 -5.659 1.00 97.12 97 ALA A C 1
ATOM 757 O O . ALA A 1 97 ? 1.420 -6.487 -4.814 1.00 97.12 97 ALA A O 1
ATOM 758 N N . ALA A 1 98 ? 2.855 -6.220 -6.519 1.00 96.00 98 ALA A N 1
ATOM 759 C CA . ALA A 1 98 ? 2.767 -4.763 -6.537 1.00 96.00 98 ALA A CA 1
ATOM 760 C C . ALA A 1 98 ? 1.355 -4.276 -6.888 1.00 96.00 98 ALA A C 1
ATOM 762 O O . ALA A 1 98 ? 0.879 -3.312 -6.283 1.00 96.00 98 ALA A O 1
ATOM 763 N N . LYS A 1 99 ? 0.675 -4.954 -7.818 1.00 95.75 99 LYS A N 1
ATOM 764 C CA . LYS A 1 99 ? -0.708 -4.661 -8.203 1.00 95.75 99 LYS A CA 1
ATOM 765 C C . LYS A 1 99 ? -1.689 -4.911 -7.059 1.00 95.75 99 LYS A C 1
ATOM 767 O O . LYS A 1 99 ? -2.476 -4.020 -6.757 1.00 95.75 99 LY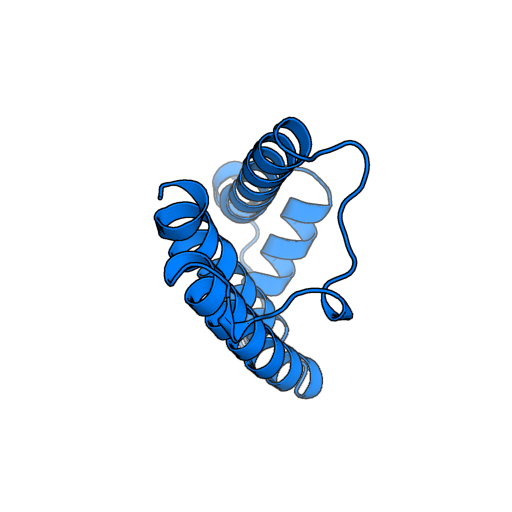S A O 1
ATOM 772 N N . VAL A 1 100 ? -1.609 -6.057 -6.383 1.00 97.69 100 VAL A N 1
ATOM 773 C CA . VAL A 1 100 ? -2.456 -6.382 -5.218 1.00 97.69 100 VAL A CA 1
ATOM 774 C C . VAL A 1 100 ? -2.308 -5.322 -4.121 1.00 97.69 100 VAL A C 1
ATOM 776 O O . VAL A 1 100 ? -3.303 -4.788 -3.626 1.00 97.69 100 VAL A O 1
ATOM 779 N N . CYS A 1 101 ? -1.071 -4.942 -3.791 1.00 97.56 101 CYS A N 1
ATOM 780 C CA . CYS A 1 101 ? -0.804 -3.883 -2.816 1.00 97.56 101 CYS A CA 1
ATOM 781 C C . CYS A 1 101 ? -1.343 -2.519 -3.271 1.00 97.56 101 CYS A C 1
ATOM 783 O O . CYS A 1 101 ? -1.940 -1.794 -2.474 1.00 97.56 101 CYS A O 1
ATOM 785 N N . TYR A 1 102 ? -1.150 -2.166 -4.546 1.00 96.75 102 TYR A N 1
ATOM 786 C CA . TYR A 1 102 ? -1.667 -0.925 -5.122 1.00 96.75 102 TYR A CA 1
ATOM 787 C C . TYR A 1 102 ? -3.194 -0.851 -5.019 1.00 96.75 102 TYR A C 1
ATOM 789 O O . TYR A 1 102 ? -3.731 0.165 -4.574 1.00 96.75 102 TYR A O 1
ATOM 797 N N . GLU A 1 103 ? -3.894 -1.928 -5.384 1.00 97.00 103 GLU A N 1
ATOM 798 C CA . GLU A 1 103 ? -5.354 -1.983 -5.329 1.00 97.00 103 GLU A CA 1
ATOM 799 C C . GLU A 1 103 ? -5.880 -1.830 -3.906 1.00 97.00 103 GLU A C 1
ATOM 801 O O . GLU A 1 103 ? -6.819 -1.065 -3.705 1.00 97.00 103 GLU A O 1
ATOM 806 N N . PHE A 1 104 ? -5.252 -2.469 -2.917 1.00 98.12 104 PHE A N 1
ATOM 807 C CA . PHE A 1 104 ? -5.626 -2.284 -1.516 1.00 98.12 104 PHE A CA 1
ATOM 808 C C . PHE A 1 104 ? -5.450 -0.830 -1.056 1.00 98.12 104 PHE A C 1
ATOM 810 O O . PHE A 1 104 ? -6.368 -0.245 -0.481 1.00 98.12 104 PHE A O 1
ATOM 817 N N . VAL A 1 105 ? -4.290 -0.224 -1.331 1.00 97.12 105 VAL A N 1
ATOM 818 C CA . VAL A 1 105 ? -3.998 1.158 -0.913 1.00 97.12 105 VAL A CA 1
ATOM 819 C C . VAL A 1 105 ? -4.999 2.138 -1.515 1.00 97.12 105 VAL A C 1
ATOM 821 O O . VAL A 1 105 ? -5.459 3.044 -0.822 1.00 97.12 105 VAL A O 1
ATOM 824 N N . TRP A 1 106 ? -5.329 1.974 -2.795 1.00 94.81 106 TRP A N 1
ATOM 825 C CA . TRP A 1 106 ? -6.223 2.894 -3.486 1.00 94.81 106 TRP A CA 1
ATOM 826 C C . TRP A 1 106 ? -7.685 2.607 -3.161 1.00 94.81 106 TRP A C 1
ATOM 828 O O . TRP A 1 106 ? -8.353 3.430 -2.547 1.00 94.81 106 TRP A O 1
ATOM 838 N N . LYS A 1 107 ? -8.153 1.411 -3.523 1.00 95.56 107 LYS A N 1
ATOM 839 C CA . LYS A 1 107 ? -9.577 1.081 -3.576 1.00 95.56 107 LYS A CA 1
ATOM 840 C C . LYS A 1 107 ? -10.166 0.700 -2.234 1.00 95.56 107 LYS A C 1
ATOM 842 O O . LYS A 1 107 ? -11.377 0.638 -2.157 1.00 95.56 107 LYS A O 1
ATOM 847 N N . GLU A 1 108 ? -9.366 0.361 -1.226 1.00 97.12 108 GLU A N 1
ATOM 848 C CA . GLU A 1 108 ? -9.877 -0.104 0.072 1.00 97.12 108 GLU A CA 1
ATOM 849 C C . GLU A 1 108 ? -9.505 0.891 1.169 1.00 97.12 108 GLU A C 1
ATOM 851 O O . GLU A 1 108 ? -10.367 1.418 1.870 1.00 97.12 108 GLU A O 1
ATOM 856 N N . LEU A 1 109 ? -8.208 1.184 1.293 1.00 96.56 109 LEU A N 1
ATOM 857 C CA . LEU A 1 109 ? -7.708 2.053 2.346 1.00 96.56 109 LEU A CA 1
ATOM 858 C C . LEU A 1 109 ? -8.067 3.515 2.083 1.00 96.56 109 LEU A C 1
ATOM 860 O O . LEU A 1 109 ? -8.639 4.160 2.954 1.00 96.56 109 LEU A O 1
ATOM 864 N N . ALA A 1 110 ? -7.725 4.047 0.910 1.00 94.56 110 ALA A N 1
ATOM 865 C CA . ALA A 1 110 ? -7.944 5.458 0.641 1.00 94.56 110 ALA A CA 1
ATOM 866 C C . ALA A 1 110 ? -9.408 5.783 0.343 1.00 94.56 110 ALA A C 1
ATOM 868 O O . ALA A 1 110 ? -9.967 6.631 1.023 1.00 94.56 110 ALA A O 1
ATOM 869 N N . ASP A 1 111 ? -10.001 5.111 -0.646 1.00 94.19 111 ASP A N 1
ATOM 870 C CA . ASP A 1 111 ? -11.320 5.481 -1.173 1.00 94.19 111 ASP A CA 1
ATOM 871 C C . ASP A 1 111 ? -12.475 5.136 -0.210 1.00 94.19 111 ASP A C 1
ATOM 873 O O . ASP A 1 111 ? -13.542 5.730 -0.303 1.00 94.19 111 ASP A O 1
ATOM 877 N N . TRP A 1 112 ? -12.288 4.184 0.716 1.00 94.19 112 TRP A N 1
ATOM 878 C CA . TRP A 1 112 ? -13.331 3.810 1.684 1.00 94.19 112 TRP A CA 1
ATOM 879 C C . TRP A 1 112 ? -12.928 4.052 3.127 1.00 94.19 112 TRP A C 1
ATOM 881 O O . TRP A 1 112 ? -13.667 4.705 3.849 1.00 94.19 112 TRP A O 1
ATOM 891 N N . TYR A 1 113 ? -11.803 3.500 3.591 1.00 95.25 113 TYR A N 1
ATOM 892 C CA . TYR A 1 113 ? -11.529 3.498 5.030 1.00 95.25 113 TYR A CA 1
ATOM 893 C C . TYR A 1 113 ? -11.101 4.865 5.573 1.00 95.25 113 TYR A C 1
ATOM 895 O O . TYR A 1 113 ? -11.528 5.253 6.651 1.00 95.25 113 TYR A O 1
ATOM 903 N N . VAL A 1 114 ? -10.261 5.596 4.8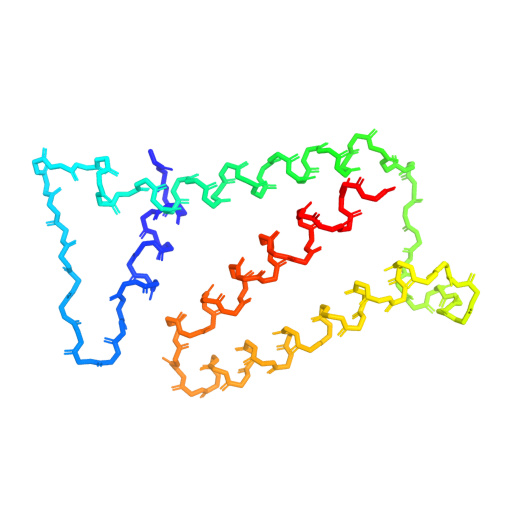37 1.00 91.88 114 VAL A N 1
ATOM 904 C CA . VAL A 1 114 ? -9.804 6.940 5.229 1.00 91.88 114 VAL A CA 1
ATOM 905 C C . VAL A 1 114 ? -10.878 8.006 4.980 1.00 91.88 114 VAL A C 1
ATOM 907 O O . VAL A 1 114 ? -10.859 9.041 5.642 1.00 91.88 114 VAL A O 1
ATOM 910 N N . GLU A 1 115 ? -11.790 7.776 4.032 1.00 85.94 115 GLU A N 1
ATOM 911 C CA . GLU A 1 115 ? -12.906 8.684 3.734 1.00 85.94 115 GLU A CA 1
ATOM 912 C C . GLU A 1 115 ? -14.141 8.479 4.633 1.00 85.94 115 GLU A C 1
ATOM 914 O O . GLU A 1 115 ? -14.983 9.378 4.693 1.00 85.94 115 GLU A O 1
ATOM 919 N N . ALA A 1 116 ? -14.258 7.328 5.310 1.00 79.69 116 ALA A N 1
ATOM 920 C CA . ALA A 1 116 ? -15.355 6.996 6.229 1.00 79.69 116 ALA A CA 1
ATOM 921 C C . ALA A 1 116 ? -15.294 7.776 7.552 1.00 79.69 116 ALA A C 1
ATOM 923 O O . ALA A 1 116 ? -16.389 8.146 8.041 1.00 79.69 116 ALA A O 1
#